Protein AF-A0A2T5DE63-F1 (afdb_monomer_lite)

Foldseek 3Di:
DDWDKDLCLVVDDPVQNVQWAWQDPCVQQVHPGTMTTRNPDDDDDDPPDDDDDRPGDGDPCSVVRVVVRD

Radius of gyration: 12.78 Å; chains: 1; bounding box: 27×32×28 Å

Secondary structure (DSSP, 8-state):
-B--EES-GGGS-HHHHTTEEEP--TTTTT-SS--EEESS--BPPPTTPPPPPP-----HHHHHHHHTT-

pLDDT: mean 92.31, std 8.51, range [61.38, 98.31]

Sequence (70 aa):
MILPITSKYENKSKAIKKRYYEIKDLDSARLNKKSWVDTGNRFELKSNFNPYRVIGHFSEEDIIGLSKMI

Organism: Enterococcus mundtii (NCBI:txid53346)

Structure (mmCIF, N/CA/C/O backbone):
data_AF-A0A2T5DE63-F1
#
_entry.id   AF-A0A2T5DE63-F1
#
loop_
_atom_site.group_PDB
_atom_site.id
_atom_site.type_symbol
_atom_site.label_atom_id
_atom_site.label_alt_id
_atom_site.label_comp_id
_atom_site.label_asym_id
_atom_site.label_entity_id
_atom_site.label_seq_id
_atom_site.pdbx_PDB_ins_code
_atom_site.Cartn_x
_atom_site.Cartn_y
_atom_site.Cartn_z
_atom_site.occupancy
_atom_site.B_iso_or_equiv
_atom_site.auth_seq_id
_atom_site.auth_comp_id
_atom_site.auth_asym_id
_atom_site.auth_atom_id
_atom_site.pdbx_PDB_model_num
ATOM 1 N N . MET A 1 1 ? 7.172 -14.717 0.555 1.00 80.69 1 MET A N 1
ATOM 2 C CA . MET A 1 1 ? 5.985 -14.119 1.204 1.00 80.69 1 MET A CA 1
ATOM 3 C C . MET A 1 1 ? 5.362 -13.126 0.238 1.00 80.69 1 MET A C 1
ATOM 5 O O . MET A 1 1 ? 6.108 -12.374 -0.374 1.00 80.69 1 MET A O 1
ATOM 9 N N . ILE A 1 2 ? 4.041 -13.148 0.071 1.00 89.12 2 ILE A N 1
ATOM 10 C CA . ILE A 1 2 ? 3.295 -12.206 -0.775 1.00 89.12 2 ILE A CA 1
ATOM 11 C C . ILE A 1 2 ? 2.366 -11.375 0.100 1.00 89.12 2 ILE A C 1
ATOM 13 O O . ILE A 1 2 ? 1.685 -11.919 0.972 1.00 89.12 2 ILE A O 1
ATOM 17 N N . LEU A 1 3 ? 2.311 -10.077 -0.190 1.00 94.00 3 LEU A N 1
ATOM 18 C CA . LEU A 1 3 ? 1.333 -9.143 0.355 1.00 94.00 3 LEU A CA 1
ATOM 19 C C . LEU A 1 3 ? 0.338 -8.773 -0.753 1.00 94.00 3 LEU A C 1
ATOM 21 O O . LEU A 1 3 ? 0.772 -8.438 -1.859 1.00 94.00 3 LEU A O 1
ATOM 25 N N . PRO A 1 4 ? -0.981 -8.849 -0.516 1.00 94.88 4 PRO A N 1
ATOM 26 C CA . PRO A 1 4 ? -1.959 -8.466 -1.519 1.00 94.88 4 PRO A CA 1
ATOM 27 C C . PRO A 1 4 ? -2.085 -6.938 -1.593 1.00 94.88 4 PRO A C 1
ATOM 29 O O . PRO A 1 4 ? -1.844 -6.216 -0.625 1.00 94.88 4 PRO A O 1
ATOM 32 N N . ILE A 1 5 ? -2.536 -6.452 -2.747 1.00 95.88 5 ILE A N 1
ATOM 33 C CA . ILE A 1 5 ? -2.860 -5.042 -2.977 1.00 95.88 5 ILE A CA 1
ATOM 34 C C . ILE A 1 5 ? -4.376 -4.904 -3.135 1.00 95.88 5 ILE A C 1
ATOM 36 O O . ILE A 1 5 ? -5.040 -5.769 -3.708 1.00 95.88 5 ILE A O 1
ATOM 40 N N . THR A 1 6 ? -4.947 -3.809 -2.637 1.00 96.12 6 THR A N 1
ATOM 41 C CA . THR A 1 6 ? -6.374 -3.504 -2.779 1.00 96.12 6 THR A CA 1
ATOM 42 C C . THR A 1 6 ? -6.606 -2.046 -3.149 1.00 96.12 6 THR A C 1
ATOM 44 O O . THR A 1 6 ? -5.926 -1.161 -2.653 1.00 96.12 6 THR A O 1
ATOM 47 N N . SER A 1 7 ? -7.629 -1.785 -3.963 1.00 96.75 7 SER A N 1
ATOM 48 C CA . SER A 1 7 ? -8.187 -0.434 -4.176 1.00 96.75 7 SER A CA 1
ATOM 49 C C . SER A 1 7 ? -9.438 -0.178 -3.325 1.00 96.75 7 SER A C 1
ATOM 51 O O . SER A 1 7 ? -10.005 0.907 -3.347 1.00 96.75 7 SER A O 1
ATOM 53 N N . LYS A 1 8 ? -9.887 -1.176 -2.550 1.00 95.81 8 LYS A N 1
ATOM 54 C CA . LYS A 1 8 ? -11.094 -1.108 -1.708 1.00 95.81 8 LYS A CA 1
ATOM 55 C C . LYS A 1 8 ? -10.765 -0.763 -0.252 1.00 95.81 8 LYS A C 1
ATOM 57 O O . LYS A 1 8 ? -11.468 -1.222 0.649 1.00 95.81 8 LYS A O 1
ATOM 62 N N . TYR A 1 9 ? -9.684 -0.015 -0.015 1.00 96.25 9 TYR A N 1
ATOM 63 C CA . TYR A 1 9 ? -9.278 0.423 1.325 1.00 96.25 9 TYR A CA 1
ATOM 64 C C . TYR A 1 9 ? -10.395 1.202 2.018 1.00 96.25 9 TYR A C 1
ATOM 66 O O . TYR A 1 9 ? -10.656 0.977 3.196 1.00 96.25 9 TYR A O 1
ATOM 74 N N . GLU A 1 10 ? -11.127 2.046 1.287 1.00 94.88 10 GLU A N 1
ATOM 75 C CA . GLU A 1 10 ? -12.125 2.918 1.910 1.00 94.88 10 GLU A CA 1
ATOM 76 C C . GLU A 1 10 ? -13.260 2.178 2.620 1.00 94.88 10 GLU A C 1
ATOM 78 O O . GLU A 1 10 ? -13.719 2.632 3.668 1.00 94.88 10 GLU A O 1
ATOM 83 N N . ASN A 1 11 ? -13.606 0.984 2.136 1.00 94.81 11 ASN A N 1
ATOM 84 C CA . ASN A 1 11 ? -14.670 0.143 2.687 1.00 94.81 11 ASN A CA 1
ATOM 85 C C . ASN A 1 11 ? -14.231 -0.655 3.929 1.00 94.81 11 ASN A C 1
ATOM 87 O O . ASN A 1 11 ? -15.004 -1.441 4.474 1.00 94.81 11 ASN A O 1
A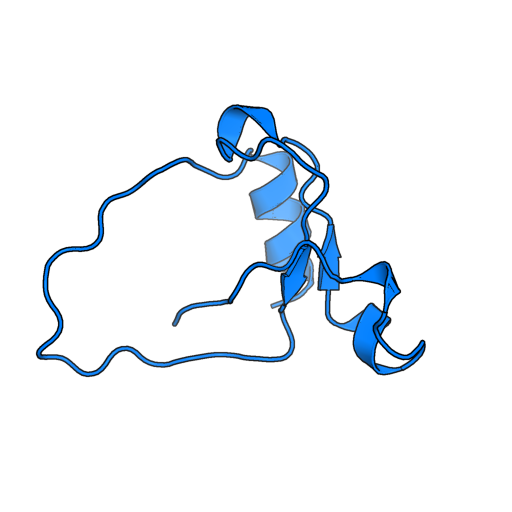TOM 91 N N . LYS A 1 12 ? -12.968 -0.531 4.347 1.00 93.94 12 LYS A N 1
ATOM 92 C CA . LYS A 1 12 ? -12.394 -1.278 5.468 1.00 93.94 12 LYS A CA 1
ATOM 93 C C . LYS A 1 12 ? -12.687 -0.593 6.811 1.00 93.94 12 LYS A C 1
ATOM 95 O O . LYS A 1 12 ? -12.782 0.630 6.892 1.00 93.94 12 LYS A O 1
ATOM 100 N N . SER A 1 13 ? -12.794 -1.373 7.892 1.00 95.81 13 SER A N 1
ATOM 101 C CA . SER A 1 13 ? -13.026 -0.823 9.237 1.00 95.81 13 SER A CA 1
ATOM 102 C C . SER A 1 13 ? -11.834 0.008 9.727 1.00 95.81 13 SER A C 1
ATOM 104 O O . SER A 1 13 ? -10.686 -0.253 9.364 1.00 95.81 13 SER A O 1
ATOM 106 N N . LYS A 1 14 ? -12.082 0.984 10.612 1.00 95.25 14 LYS A N 1
ATOM 107 C CA . LYS A 1 14 ? -11.017 1.823 11.201 1.00 95.25 14 LYS A CA 1
ATOM 108 C C . LYS A 1 14 ? -9.901 0.995 11.848 1.00 95.25 14 LYS A C 1
ATOM 110 O O . LYS A 1 14 ? -8.740 1.383 11.792 1.00 95.25 14 LYS A O 1
ATOM 115 N N . ALA A 1 15 ? -10.251 -0.141 12.452 1.00 94.38 15 ALA A N 1
ATOM 116 C CA . ALA A 1 15 ? -9.291 -1.029 13.097 1.00 94.38 15 ALA A CA 1
ATOM 117 C C . ALA A 1 15 ? -8.330 -1.668 12.083 1.00 94.38 15 ALA A C 1
ATOM 119 O O . ALA A 1 15 ? -7.121 -1.659 12.302 1.00 94.38 15 ALA A O 1
ATOM 120 N N . ILE A 1 16 ? -8.850 -2.182 10.963 1.00 94.12 16 ILE A N 1
ATOM 121 C CA . ILE A 1 16 ? -8.024 -2.876 9.965 1.00 94.12 16 ILE A CA 1
ATOM 122 C C . ILE A 1 16 ? -7.318 -1.910 9.009 1.00 94.12 16 ILE A C 1
ATOM 124 O O . ILE A 1 16 ? -6.246 -2.249 8.525 1.00 94.12 16 ILE A O 1
ATOM 128 N N . LYS A 1 17 ? -7.856 -0.699 8.782 1.00 95.88 17 LYS A N 1
ATOM 129 C CA . LYS A 1 17 ? -7.215 0.350 7.965 1.00 95.88 17 LYS A CA 1
ATOM 130 C C . LYS A 1 17 ? -5.776 0.652 8.421 1.00 95.88 17 LYS A C 1
ATOM 132 O O . LYS A 1 17 ? -4.920 0.913 7.591 1.00 95.88 17 LYS A O 1
ATOM 137 N N . LYS A 1 18 ? -5.475 0.504 9.718 1.00 95.12 18 LYS A N 1
ATOM 138 C CA . LYS A 1 18 ? -4.122 0.673 10.287 1.00 95.12 18 LYS A CA 1
ATOM 139 C C . LYS A 1 18 ? -3.072 -0.313 9.748 1.00 95.12 18 LYS A C 1
ATOM 141 O O . LYS A 1 18 ? -1.887 -0.093 9.950 1.00 95.12 18 LYS A O 1
ATOM 146 N N . ARG A 1 19 ? -3.498 -1.406 9.104 1.00 95.69 19 ARG A N 1
ATOM 147 C CA . ARG A 1 19 ? -2.639 -2.464 8.539 1.00 95.69 19 ARG A CA 1
ATOM 148 C C . ARG A 1 19 ? -2.464 -2.333 7.025 1.00 95.69 19 ARG A C 1
ATOM 150 O O . ARG A 1 19 ? -2.205 -3.319 6.346 1.00 95.69 19 ARG A O 1
ATOM 157 N N . TYR A 1 20 ? -2.694 -1.142 6.486 1.00 97.62 20 TYR A N 1
ATOM 158 C CA . TYR A 1 20 ? -2.546 -0.875 5.066 1.00 97.62 20 TYR A CA 1
ATOM 159 C C . TYR A 1 20 ? -1.516 0.222 4.853 1.00 97.62 20 TYR A C 1
ATOM 161 O O . TYR A 1 20 ? -1.585 1.276 5.484 1.00 97.62 20 TYR A O 1
ATOM 169 N N . TYR A 1 21 ? -0.595 -0.032 3.934 1.00 97.88 21 TYR A 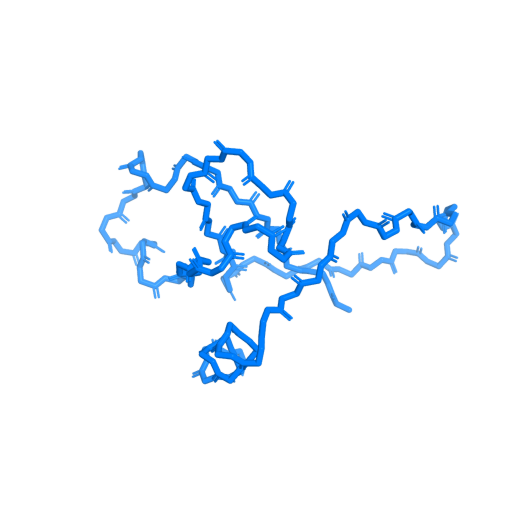N 1
ATOM 170 C CA . TYR A 1 21 ? 0.345 0.958 3.432 1.00 97.88 21 TYR A CA 1
ATOM 171 C C . TYR A 1 21 ? -0.213 1.564 2.143 1.00 97.88 21 TYR A C 1
ATOM 173 O O . TYR A 1 21 ? -0.586 0.823 1.235 1.00 97.88 21 TYR A O 1
ATOM 181 N N . GLU A 1 22 ? -0.308 2.888 2.060 1.00 98.00 22 GLU A N 1
ATOM 182 C CA . GLU A 1 22 ? -0.715 3.584 0.834 1.00 98.00 22 GLU A CA 1
ATOM 183 C C . GLU A 1 22 ? 0.429 3.584 -0.178 1.00 98.00 22 GLU A C 1
ATOM 185 O O . GLU A 1 22 ? 1.516 4.044 0.152 1.00 98.00 22 GLU A O 1
ATOM 190 N N . ILE A 1 23 ? 0.172 3.095 -1.396 1.00 98.31 23 ILE A N 1
ATOM 191 C CA . ILE A 1 23 ? 1.142 3.153 -2.497 1.00 98.31 23 ILE A CA 1
ATOM 192 C C . ILE A 1 23 ? 1.144 4.582 -3.036 1.00 98.31 23 ILE A C 1
ATOM 194 O O . ILE A 1 23 ? 0.108 5.064 -3.506 1.00 98.31 23 ILE A O 1
ATOM 198 N N . LYS A 1 24 ? 2.294 5.246 -2.946 1.00 98.06 24 LYS A N 1
ATOM 199 C CA . LYS A 1 24 ? 2.466 6.658 -3.285 1.00 98.06 24 LYS A CA 1
ATOM 200 C C . LYS A 1 24 ? 2.774 6.845 -4.763 1.00 98.06 24 LYS A C 1
ATOM 202 O O . LYS A 1 24 ? 2.133 7.671 -5.409 1.00 98.06 24 LYS A O 1
ATOM 207 N N . ASP A 1 25 ? 3.697 6.053 -5.308 1.00 98.12 25 ASP A N 1
ATOM 208 C CA . ASP A 1 25 ? 4.046 6.099 -6.726 1.00 98.12 25 ASP A CA 1
ATOM 209 C C . ASP A 1 25 ? 3.249 5.056 -7.519 1.00 98.12 25 ASP A C 1
ATOM 211 O O . ASP A 1 25 ? 3.638 3.896 -7.696 1.00 98.12 25 ASP A O 1
ATOM 215 N N . LEU A 1 26 ? 2.080 5.485 -7.997 1.00 97.00 26 LEU A N 1
ATOM 216 C CA . LEU A 1 26 ? 1.201 4.641 -8.801 1.00 97.00 26 LEU A CA 1
ATOM 217 C C . LEU A 1 26 ? 1.765 4.358 -10.202 1.00 97.00 26 LEU A C 1
ATOM 219 O O . LEU A 1 26 ? 1.420 3.323 -10.774 1.00 97.00 26 LEU A O 1
ATOM 223 N N . ASP A 1 27 ? 2.619 5.228 -10.747 1.00 97.00 27 ASP A N 1
ATOM 224 C CA . ASP A 1 27 ? 3.145 5.087 -12.109 1.00 97.00 27 ASP A CA 1
ATOM 225 C C . ASP A 1 27 ? 4.201 3.979 -12.171 1.00 97.00 27 ASP A C 1
ATOM 227 O O . ASP A 1 27 ? 4.052 3.018 -12.934 1.00 97.00 27 ASP A O 1
ATOM 231 N N . SER A 1 28 ? 5.183 4.015 -11.261 1.00 96.50 28 SER A N 1
ATOM 232 C CA . SER A 1 28 ? 6.175 2.937 -11.112 1.00 96.50 28 SER A CA 1
ATOM 233 C C . SER A 1 28 ? 5.506 1.588 -10.827 1.00 96.50 28 SER A C 1
ATOM 235 O O . SER A 1 28 ? 5.877 0.552 -11.400 1.00 96.50 28 SER A O 1
ATOM 237 N N . ALA A 1 29 ? 4.456 1.599 -9.998 1.00 96.94 29 ALA A N 1
ATOM 238 C CA . ALA A 1 29 ? 3.675 0.411 -9.667 1.00 96.94 29 ALA A CA 1
ATOM 239 C C . ALA A 1 29 ? 2.751 -0.058 -10.810 1.00 96.94 29 ALA A C 1
ATOM 241 O O . ALA A 1 29 ? 2.157 -1.136 -10.711 1.00 96.94 29 ALA A O 1
ATOM 242 N N . ARG A 1 30 ? 2.624 0.724 -11.893 1.00 97.12 30 ARG A N 1
ATOM 243 C CA . ARG A 1 30 ? 1.686 0.527 -13.011 1.00 97.12 30 ARG A CA 1
ATOM 244 C C . ARG A 1 30 ? 0.230 0.356 -12.573 1.00 97.12 30 ARG A C 1
ATOM 246 O O . ARG A 1 30 ? -0.511 -0.476 -13.104 1.00 97.12 30 ARG A O 1
ATOM 253 N N . LEU A 1 31 ? -0.193 1.150 -11.596 1.00 96.50 31 LEU A N 1
ATOM 254 C CA . LEU A 1 31 ? -1.552 1.170 -11.071 1.00 96.50 31 LEU A CA 1
ATOM 255 C C . LEU A 1 31 ? -2.293 2.403 -11.590 1.00 96.50 31 LEU A C 1
ATOM 257 O O . LEU A 1 31 ? -1.830 3.527 -11.480 1.00 96.50 31 LEU A O 1
ATOM 261 N N . ASN A 1 32 ? -3.502 2.206 -12.109 1.00 96.19 32 ASN A N 1
ATOM 262 C CA . ASN A 1 32 ? -4.330 3.296 -12.640 1.00 96.19 32 ASN A CA 1
ATOM 263 C C . ASN A 1 32 ? -5.253 3.943 -11.594 1.00 96.19 32 ASN A C 1
ATOM 265 O O . ASN A 1 32 ? -6.079 4.790 -11.927 1.00 96.19 32 ASN A O 1
ATOM 269 N N . LYS A 1 33 ? -5.174 3.499 -10.337 1.00 96.25 33 LYS A N 1
ATOM 270 C CA . LYS A 1 33 ? -6.005 3.997 -9.242 1.00 96.25 33 LYS A CA 1
ATOM 271 C C . LYS A 1 33 ? -5.330 3.808 -7.898 1.00 96.25 33 LYS A C 1
ATOM 273 O O . LYS A 1 33 ? -4.545 2.875 -7.702 1.00 96.25 33 LYS A O 1
ATOM 278 N N . LYS A 1 34 ? -5.741 4.656 -6.956 1.00 97.25 34 LYS A N 1
ATOM 279 C CA . LYS A 1 34 ? -5.286 4.627 -5.570 1.00 97.25 34 LYS A CA 1
ATOM 280 C C . LYS A 1 34 ? -5.438 3.228 -4.973 1.00 97.25 34 LYS A C 1
ATOM 282 O O . LYS A 1 34 ? -6.504 2.609 -5.066 1.00 97.25 34 LYS A O 1
ATOM 287 N N . SER A 1 35 ? -4.344 2.730 -4.414 1.00 98.12 35 SER A N 1
ATOM 288 C CA . SER A 1 35 ? -4.210 1.347 -3.975 1.00 98.12 35 SER A CA 1
ATOM 289 C C . SER A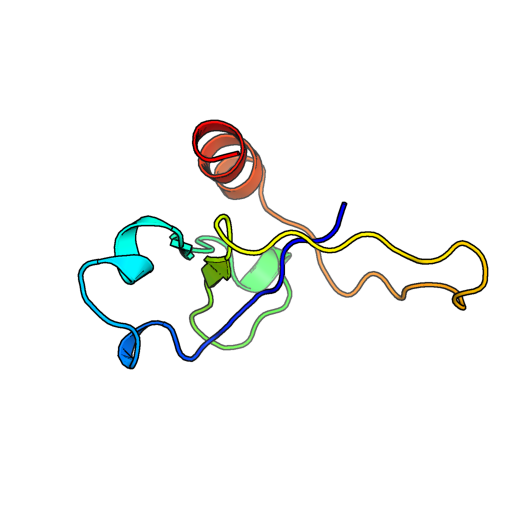 1 35 ? -3.328 1.258 -2.731 1.00 98.12 35 SER A C 1
ATOM 291 O O . SER A 1 35 ? -2.507 2.134 -2.471 1.00 98.12 35 SER A O 1
ATOM 293 N N . TRP A 1 36 ? -3.515 0.188 -1.962 1.00 98.06 36 TRP A N 1
ATOM 294 C CA . TRP A 1 36 ? -2.828 -0.043 -0.698 1.00 98.06 36 TRP A CA 1
ATOM 295 C C . TRP A 1 36 ? -2.315 -1.474 -0.612 1.00 98.06 36 TRP A C 1
ATOM 297 O O . TRP A 1 36 ? -3.016 -2.402 -1.024 1.00 98.06 36 TRP A O 1
ATOM 307 N N . VAL A 1 37 ? -1.135 -1.650 -0.023 1.00 97.56 37 VAL A N 1
ATOM 308 C CA . VAL A 1 37 ? -0.593 -2.957 0.362 1.00 97.56 37 VAL A CA 1
ATOM 309 C C . VAL A 1 37 ? -1.214 -3.369 1.691 1.00 97.56 37 VAL A C 1
ATOM 311 O O . VAL A 1 37 ? -1.187 -2.602 2.650 1.00 97.56 37 VAL A O 1
ATOM 314 N N . ASP A 1 38 ? -1.768 -4.574 1.763 1.00 96.56 38 ASP A N 1
ATOM 315 C CA . ASP A 1 38 ? -2.235 -5.164 3.017 1.00 96.56 38 ASP A CA 1
ATOM 316 C C . ASP A 1 38 ? -1.046 -5.784 3.760 1.00 96.56 38 ASP A C 1
ATOM 318 O O . ASP A 1 38 ? -0.505 -6.806 3.339 1.00 96.56 38 ASP A O 1
ATOM 322 N N . THR A 1 39 ? -0.621 -5.173 4.863 1.00 95.88 39 THR A N 1
ATOM 323 C CA . THR A 1 39 ? 0.489 -5.684 5.683 1.00 95.88 39 THR A CA 1
ATOM 324 C C . THR A 1 39 ? 0.020 -6.672 6.752 1.00 95.88 39 THR A C 1
ATOM 326 O O . THR A 1 39 ? 0.836 -7.350 7.384 1.00 95.88 39 THR A O 1
ATOM 329 N N . GLY A 1 40 ? -1.300 -6.783 6.947 1.00 93.12 40 GLY A N 1
ATOM 330 C CA . GLY A 1 40 ? -1.923 -7.697 7.899 1.00 93.12 40 GLY A CA 1
ATOM 331 C C . GLY A 1 40 ? -2.126 -9.111 7.357 1.00 93.12 40 GLY A C 1
ATOM 332 O O . GLY A 1 40 ? -2.141 -10.052 8.146 1.00 93.12 40 GLY A O 1
ATOM 333 N N . ASN A 1 41 ? -2.273 -9.265 6.039 1.00 90.56 41 ASN A N 1
ATOM 334 C CA . ASN A 1 41 ? -2.482 -10.553 5.378 1.00 90.56 41 ASN A CA 1
ATOM 335 C C . ASN A 1 41 ? -1.240 -10.970 4.586 1.00 90.56 41 ASN A C 1
ATOM 337 O O . ASN A 1 41 ? -0.849 -10.313 3.623 1.00 90.56 41 ASN A O 1
ATOM 341 N N . ARG A 1 42 ? -0.635 -12.094 4.976 1.00 89.88 42 ARG A N 1
ATOM 342 C CA . ARG A 1 42 ? 0.589 -12.632 4.371 1.00 89.88 42 ARG A CA 1
ATOM 343 C C . ARG A 1 42 ? 0.295 -14.006 3.794 1.00 89.88 42 ARG A C 1
ATOM 345 O O . ARG A 1 42 ? -0.283 -14.848 4.475 1.00 89.88 42 ARG A O 1
ATOM 352 N N . PHE A 1 43 ? 0.707 -14.225 2.552 1.00 87.06 43 PHE A N 1
ATOM 353 C CA . PHE A 1 43 ? 0.533 -15.505 1.874 1.00 87.06 43 PHE A CA 1
ATOM 354 C C . PHE A 1 43 ? 1.878 -16.151 1.567 1.00 87.06 43 PHE A C 1
ATOM 356 O O . PHE A 1 43 ? 2.849 -15.487 1.180 1.00 87.06 43 PHE A O 1
ATOM 363 N N . GLU A 1 44 ? 1.913 -17.469 1.705 1.00 86.25 44 GLU A N 1
ATOM 364 C CA . GLU A 1 44 ? 3.002 -18.300 1.218 1.00 86.25 44 GLU A CA 1
ATOM 365 C C . GLU A 1 44 ? 2.639 -18.879 -0.142 1.00 86.25 44 GLU A C 1
ATOM 367 O O . GLU A 1 44 ? 1.511 -19.312 -0.387 1.00 86.25 44 GLU A O 1
ATOM 372 N N . LEU A 1 45 ? 3.618 -18.875 -1.038 1.00 78.12 45 LEU A N 1
ATOM 373 C CA . LEU A 1 45 ? 3.485 -19.548 -2.314 1.00 78.12 45 LEU A CA 1
ATOM 374 C C . LEU A 1 45 ? 3.776 -21.026 -2.119 1.00 78.12 45 LEU A C 1
ATOM 376 O O . LEU A 1 45 ? 4.837 -21.391 -1.620 1.00 78.12 45 LEU A O 1
ATOM 380 N N . LYS A 1 46 ? 2.853 -21.878 -2.565 1.00 78.25 46 LYS A N 1
ATOM 381 C CA . LYS A 1 46 ? 3.138 -23.306 -2.706 1.00 78.25 46 LYS A CA 1
ATOM 382 C C . LYS A 1 46 ? 4.130 -23.488 -3.861 1.00 78.25 46 LYS A C 1
ATOM 384 O O . LYS A 1 46 ? 3.988 -22.837 -4.894 1.00 78.25 46 LYS A O 1
ATOM 389 N N . SER A 1 47 ? 5.105 -24.381 -3.692 1.00 69.44 47 SER A N 1
ATOM 390 C CA . SER A 1 47 ? 6.277 -24.562 -4.572 1.00 69.44 47 SER A CA 1
ATOM 391 C C . SER A 1 47 ? 5.973 -24.858 -6.045 1.00 69.44 47 SER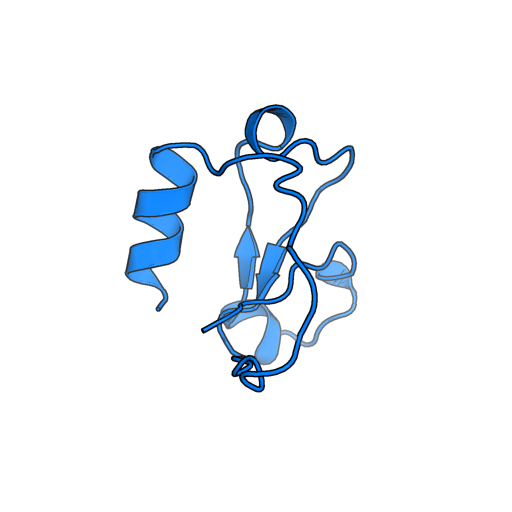 A C 1
ATOM 393 O O . SER A 1 47 ? 6.863 -24.755 -6.879 1.00 69.44 47 SER A O 1
ATOM 395 N N . ASN A 1 48 ? 4.734 -25.222 -6.381 1.00 70.38 48 ASN A N 1
ATOM 396 C CA . ASN A 1 48 ? 4.366 -25.754 -7.695 1.00 70.38 48 ASN A CA 1
ATOM 397 C C . ASN A 1 48 ? 3.647 -24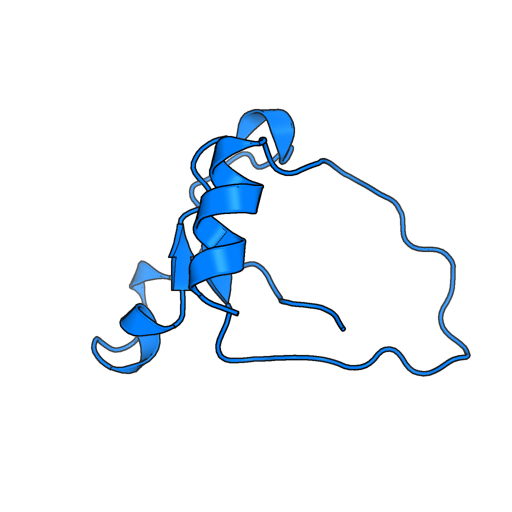.722 -8.585 1.00 70.38 48 ASN A C 1
ATOM 399 O O . ASN A 1 48 ? 2.926 -25.107 -9.503 1.00 70.38 48 ASN A O 1
ATOM 403 N N . PHE A 1 49 ? 3.772 -23.422 -8.294 1.00 61.38 49 PHE A N 1
ATOM 404 C CA . PHE A 1 49 ? 3.053 -22.375 -9.023 1.00 61.38 49 PHE A CA 1
ATOM 405 C C . PHE A 1 49 ? 3.911 -21.696 -10.111 1.00 61.38 49 PHE A C 1
ATOM 407 O O . PHE A 1 49 ? 5.055 -21.316 -9.874 1.00 61.38 49 PHE A O 1
ATOM 414 N N . ASN A 1 50 ? 3.294 -21.576 -11.293 1.00 65.50 50 ASN A N 1
ATOM 415 C CA . ASN A 1 50 ? 3.755 -21.068 -12.599 1.00 65.50 50 ASN A CA 1
ATOM 416 C C . ASN A 1 50 ? 4.366 -19.635 -12.545 1.00 65.50 50 ASN A C 1
ATOM 418 O O . ASN A 1 50 ? 4.121 -18.921 -11.569 1.00 65.50 50 ASN A O 1
ATOM 422 N N . PRO A 1 51 ? 5.126 -19.162 -13.564 1.00 71.69 51 PRO A N 1
ATOM 423 C CA . PRO A 1 51 ? 5.979 -17.985 -13.436 1.00 71.69 51 PRO A CA 1
ATOM 424 C C . PRO A 1 51 ? 5.154 -16.705 -13.295 1.00 71.69 51 PRO A C 1
ATOM 426 O O . PRO A 1 51 ? 4.279 -16.398 -14.109 1.00 71.69 51 PRO A O 1
ATOM 429 N N . TYR A 1 52 ? 5.454 -15.939 -12.249 1.00 75.81 52 TYR A N 1
ATOM 430 C CA . TYR A 1 52 ? 4.877 -14.618 -12.044 1.00 75.81 52 TYR A CA 1
ATOM 431 C C . TYR A 1 52 ? 5.322 -13.684 -13.160 1.00 75.81 52 TYR A C 1
ATOM 433 O O . TYR A 1 52 ? 6.501 -13.611 -13.507 1.00 75.81 52 TYR A O 1
ATOM 441 N N . ARG A 1 53 ? 4.372 -12.914 -13.682 1.00 85.50 53 ARG A N 1
ATOM 442 C CA . ARG A 1 53 ? 4.683 -11.756 -14.508 1.00 85.50 53 ARG A CA 1
ATOM 443 C C . ARG A 1 53 ? 4.847 -10.551 -13.598 1.00 85.50 53 ARG A C 1
ATOM 445 O O . ARG A 1 53 ? 3.896 -10.148 -12.931 1.00 85.50 53 ARG A O 1
ATOM 452 N N . VAL A 1 54 ? 6.031 -9.952 -13.613 1.00 89.50 54 VAL A N 1
ATOM 453 C CA . VAL A 1 54 ? 6.237 -8.639 -13.001 1.00 89.50 54 VAL A CA 1
ATOM 454 C C . VAL A 1 54 ? 5.513 -7.601 -13.857 1.00 89.50 54 VAL A C 1
ATOM 456 O O . VAL A 1 54 ? 5.722 -7.531 -15.070 1.00 89.50 54 VAL A O 1
ATOM 459 N N . ILE A 1 55 ? 4.610 -6.842 -13.237 1.00 92.00 55 ILE A N 1
ATOM 460 C CA . ILE A 1 55 ? 3.810 -5.812 -13.917 1.00 92.00 55 ILE A CA 1
ATOM 461 C C . ILE A 1 55 ? 4.298 -4.394 -13.623 1.00 92.00 55 ILE A C 1
ATOM 463 O O . ILE A 1 55 ? 4.007 -3.502 -14.406 1.00 92.00 55 ILE A O 1
ATOM 467 N N . GLY A 1 56 ? 5.046 -4.196 -12.543 1.00 94.25 56 GLY A N 1
ATOM 468 C CA . GLY A 1 56 ? 5.526 -2.902 -12.070 1.00 94.25 56 GLY A CA 1
ATOM 469 C C . GLY A 1 56 ? 6.414 -3.084 -10.843 1.00 94.25 56 GLY A C 1
ATOM 470 O O . GLY A 1 56 ? 6.619 -4.212 -10.383 1.00 94.25 56 GLY A O 1
ATOM 471 N N . HIS A 1 57 ? 6.931 -1.975 -10.327 1.00 96.12 57 HIS A N 1
ATOM 472 C CA . HIS A 1 57 ? 7.846 -1.944 -9.191 1.00 96.12 57 HIS A CA 1
ATOM 473 C C . HIS A 1 57 ? 7.445 -0.836 -8.218 1.00 96.12 57 HIS A C 1
ATOM 475 O O . HIS A 1 57 ? 6.848 0.160 -8.608 1.00 96.12 57 HIS A O 1
ATOM 481 N N . PHE A 1 58 ? 7.774 -1.005 -6.942 1.00 97.50 58 PHE A N 1
ATOM 482 C CA . PHE A 1 58 ? 7.643 0.086 -5.984 1.00 97.50 58 PHE A CA 1
ATOM 483 C C . PHE A 1 58 ? 8.798 1.068 -6.130 1.00 97.50 58 PHE A C 1
ATOM 485 O O . PHE A 1 58 ? 9.933 0.659 -6.387 1.00 97.50 58 PHE A O 1
ATOM 492 N N . SER A 1 59 ? 8.488 2.352 -5.952 1.00 98.12 59 SER A N 1
ATOM 493 C CA . SER A 1 59 ? 9.497 3.396 -5.809 1.00 98.12 59 SER A CA 1
ATOM 494 C C . SER A 1 59 ? 10.349 3.150 -4.559 1.00 98.12 59 SER A C 1
ATOM 496 O O . SER A 1 59 ? 9.958 2.407 -3.654 1.00 98.12 59 SER A O 1
ATOM 498 N N . GLU A 1 60 ? 11.508 3.799 -4.467 1.00 98.25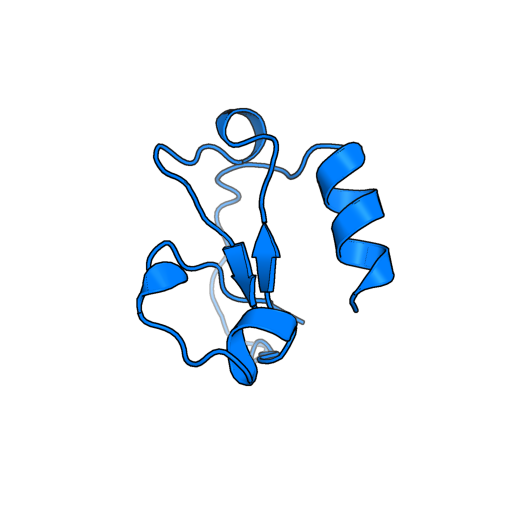 60 GLU A N 1
ATOM 499 C CA . GLU A 1 60 ? 12.335 3.734 -3.257 1.00 98.25 60 GLU A CA 1
ATOM 500 C C . GLU A 1 60 ? 11.571 4.238 -2.020 1.00 98.25 60 GLU A C 1
ATOM 502 O O . GLU A 1 60 ? 11.643 3.631 -0.950 1.00 98.25 60 GLU A O 1
ATOM 507 N N . GLU A 1 61 ? 10.763 5.290 -2.178 1.00 98.06 61 GLU A N 1
ATOM 508 C CA . GLU A 1 61 ? 9.912 5.813 -1.108 1.00 98.06 61 GLU A CA 1
ATOM 509 C C . GLU A 1 61 ? 8.887 4.775 -0.638 1.00 98.06 61 GLU A C 1
ATOM 511 O O . GLU A 1 61 ? 8.692 4.597 0.571 1.00 98.06 61 GLU A O 1
ATOM 516 N N . ASP A 1 62 ? 8.258 4.071 -1.580 1.00 98.25 62 ASP A N 1
ATOM 517 C CA . ASP A 1 62 ? 7.302 3.010 -1.283 1.00 98.25 62 ASP A CA 1
ATOM 518 C C . ASP A 1 62 ? 7.972 1.822 -0.586 1.00 98.25 62 ASP A C 1
ATOM 520 O O . ASP A 1 62 ? 7.444 1.304 0.398 1.00 98.25 62 ASP A O 1
ATOM 524 N N . ILE A 1 63 ? 9.170 1.426 -1.027 1.00 97.81 63 ILE A N 1
ATOM 525 C CA . ILE A 1 63 ? 9.955 0.351 -0.403 1.00 97.81 63 ILE A CA 1
ATOM 526 C C . ILE A 1 63 ? 10.326 0.718 1.040 1.00 97.81 63 ILE A C 1
ATOM 528 O O . ILE A 1 63 ? 10.107 -0.081 1.954 1.00 97.81 63 ILE A O 1
ATOM 532 N N . ILE A 1 64 ? 10.854 1.925 1.267 1.00 98.12 64 ILE A N 1
ATOM 533 C CA . ILE A 1 64 ? 11.242 2.409 2.602 1.00 98.12 64 ILE A CA 1
ATOM 534 C C . ILE A 1 64 ? 10.015 2.589 3.503 1.00 98.12 64 ILE A C 1
ATOM 536 O O . ILE A 1 64 ? 10.074 2.340 4.707 1.00 98.12 64 ILE A O 1
ATOM 540 N N . GLY A 1 65 ? 8.899 3.065 2.955 1.00 97.75 65 GLY A N 1
ATOM 541 C CA . GLY A 1 65 ? 7.667 3.245 3.713 1.00 97.75 65 GLY A CA 1
ATOM 542 C C . GLY A 1 65 ? 7.049 1.912 4.123 1.00 97.75 65 GLY A C 1
ATOM 543 O O . GLY A 1 65 ? 6.690 1.738 5.288 1.00 97.75 65 GLY A O 1
ATOM 544 N N . LEU A 1 66 ? 6.975 0.966 3.187 1.00 96.75 66 LEU A N 1
ATOM 545 C CA . LEU A 1 66 ? 6.432 -0.361 3.434 1.00 96.75 66 LEU A CA 1
ATOM 546 C C . LEU A 1 66 ? 7.298 -1.148 4.419 1.00 96.75 66 LEU A C 1
ATOM 548 O O . LEU A 1 66 ? 6.741 -1.789 5.306 1.00 96.75 66 LEU A O 1
ATOM 552 N N . SER A 1 67 ? 8.632 -1.069 4.319 1.00 95.81 67 SER A N 1
ATOM 553 C CA . SER A 1 67 ? 9.554 -1.802 5.204 1.00 95.81 67 SER A CA 1
ATOM 554 C C . SER A 1 67 ? 9.390 -1.447 6.684 1.00 95.81 67 SER A C 1
ATOM 556 O O . SER A 1 67 ? 9.595 -2.295 7.543 1.00 95.81 67 SER A O 1
ATOM 558 N N . LYS A 1 68 ? 8.938 -0.228 6.996 1.00 96.19 68 LYS A N 1
ATOM 559 C CA . LYS A 1 68 ? 8.626 0.209 8.368 1.00 96.19 68 LYS A CA 1
ATOM 560 C C . LYS A 1 68 ? 7.355 -0.429 8.941 1.00 96.19 68 LYS A C 1
ATOM 562 O O . LYS A 1 68 ? 7.091 -0.278 10.131 1.00 96.19 68 LYS A O 1
ATOM 567 N N . MET A 1 69 ? 6.542 -1.081 8.109 1.00 93.38 69 MET A N 1
ATOM 568 C CA . MET A 1 69 ? 5.264 -1.684 8.498 1.00 93.38 69 MET A CA 1
ATOM 569 C C . MET A 1 69 ? 5.285 -3.216 8.561 1.00 93.38 69 MET A C 1
ATOM 571 O O . MET A 1 69 ? 4.280 -3.794 8.992 1.00 93.38 69 MET A O 1
ATOM 575 N N . ILE A 1 70 ? 6.354 -3.872 8.092 1.00 86.62 70 ILE A N 1
ATOM 576 C CA . ILE A 1 70 ? 6.412 -5.334 7.914 1.00 86.62 70 ILE A CA 1
ATOM 577 C C . ILE A 1 70 ? 7.402 -6.050 8.811 1.00 86.62 70 ILE A C 1
ATOM 579 O O . ILE A 1 70 ? 8.398 -5.441 9.243 1.00 86.62 70 ILE A O 1
#